Protein AF-A0A5N3CRX3-F1 (afdb_monomer)

Organism: Escherichia coli (NCBI:txid562)

Mean predicted aligned error: 18.5 Å

Radius of gyration: 30.63 Å; Cα contacts (8 Å, |Δi|>4): 43; chains: 1; bounding box: 86×37×60 Å

Foldseek 3Di:
DPPVVVVVVVVLVVVLVVCLAVQNAFQQRSCVVVVHHDDPPSRDRDYDPPDDPPVVVVVLVPDPHSPDPPDDPDDDDDDDDDDDDDDDDDPVVVVVVVVVVVVVPDD

Secondary structure (DSSP, 8-state):
-HHHHHHHHHHHHHHHHHHHHTTSS-HHHHHHHTTPPP-TTTTS---------HHHHHHHHTSSSTT---------------------S-HHHHHHHHHHHHHTS--

Structure (mmCIF, N/CA/C/O backbone):
data_AF-A0A5N3CRX3-F1
#
_entry.id   AF-A0A5N3CRX3-F1
#
loop_
_atom_site.group_PDB
_atom_site.id
_atom_site.type_symbol
_atom_site.label_atom_id
_atom_site.label_alt_id
_atom_site.label_comp_id
_atom_site.label_asym_id
_atom_site.label_entity_id
_atom_site.label_seq_id
_atom_site.pdbx_PDB_ins_code
_atom_site.Cartn_x
_atom_site.Cartn_y
_atom_site.Cartn_z
_atom_site.occupancy
_atom_site.B_iso_or_equiv
_atom_site.auth_seq_id
_atom_site.auth_comp_id
_atom_site.auth_asym_id
_atom_site.auth_atom_id
_atom_site.pdbx_PDB_model_num
ATOM 1 N N . VAL A 1 1 ? 27.254 7.819 -17.177 1.00 65.19 1 VAL A N 1
ATOM 2 C CA . VAL A 1 1 ? 25.912 7.563 -17.769 1.00 65.19 1 VAL A CA 1
ATOM 3 C C . VAL A 1 1 ? 24.919 6.931 -16.775 1.00 65.19 1 VAL A C 1
ATOM 5 O O . VAL A 1 1 ? 23.720 7.005 -16.986 1.00 65.19 1 VAL A O 1
ATOM 8 N N . THR A 1 2 ? 25.356 6.390 -15.634 1.00 62.72 2 THR A N 1
ATOM 9 C CA . THR A 1 2 ? 24.499 5.563 -14.758 1.00 62.72 2 THR A CA 1
ATOM 10 C C . THR A 1 2 ? 23.606 6.326 -13.763 1.00 62.72 2 THR A C 1
ATOM 12 O O . THR A 1 2 ? 22.619 5.773 -13.288 1.00 62.72 2 THR A O 1
ATOM 15 N N . THR A 1 3 ? 23.911 7.584 -13.429 1.00 71.88 3 THR A N 1
ATOM 16 C CA . THR A 1 3 ? 23.146 8.361 -12.428 1.00 71.88 3 THR A CA 1
ATOM 17 C C . THR A 1 3 ? 21.749 8.743 -12.919 1.00 71.88 3 THR A C 1
ATOM 19 O O . THR A 1 3 ? 20.799 8.708 -12.142 1.00 71.88 3 THR A O 1
ATOM 22 N N . LEU A 1 4 ? 21.608 9.042 -14.216 1.00 76.56 4 LEU A N 1
ATOM 23 C CA . LEU A 1 4 ? 20.340 9.480 -14.803 1.00 76.56 4 LEU A CA 1
ATOM 24 C C . LEU A 1 4 ? 19.291 8.356 -14.792 1.00 76.56 4 LEU A C 1
ATOM 26 O O . LEU A 1 4 ? 18.170 8.581 -14.353 1.00 76.56 4 LEU A O 1
ATOM 30 N N . LEU A 1 5 ? 19.683 7.127 -15.161 1.00 79.81 5 LEU A N 1
ATOM 31 C CA . LEU A 1 5 ? 18.803 5.951 -15.086 1.00 79.81 5 LEU A CA 1
ATOM 32 C C . LEU A 1 5 ? 18.367 5.621 -13.649 1.00 79.81 5 LEU A C 1
ATOM 34 O O . LEU A 1 5 ? 17.230 5.208 -13.426 1.00 79.81 5 LEU A O 1
ATOM 38 N N . ARG A 1 6 ? 19.257 5.799 -12.662 1.00 73.31 6 ARG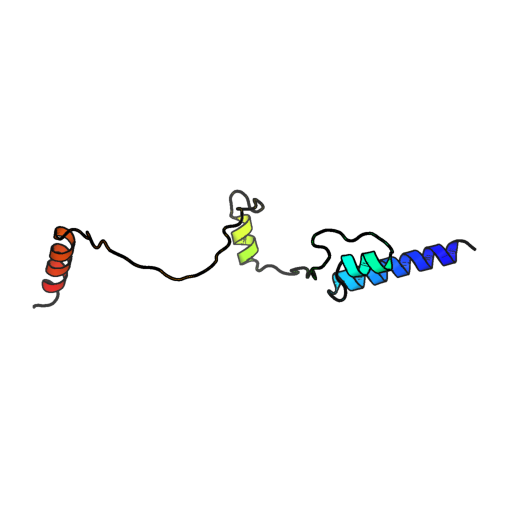 A N 1
ATOM 39 C CA . ARG A 1 6 ? 18.932 5.535 -11.249 1.00 73.31 6 ARG A CA 1
ATOM 40 C C . ARG A 1 6 ? 17.952 6.561 -10.680 1.00 73.31 6 ARG A C 1
ATOM 42 O O . ARG A 1 6 ? 16.984 6.160 -10.045 1.00 73.31 6 ARG A O 1
ATOM 49 N N . MET A 1 7 ? 18.158 7.853 -10.954 1.00 77.81 7 MET A N 1
ATOM 50 C CA . MET A 1 7 ? 17.218 8.904 -10.537 1.00 77.81 7 MET A CA 1
ATOM 51 C C . MET A 1 7 ? 15.847 8.762 -11.198 1.00 77.81 7 MET A C 1
ATOM 53 O O . MET A 1 7 ? 14.828 9.037 -10.565 1.00 77.81 7 MET A O 1
ATOM 57 N N . ASP A 1 8 ? 15.814 8.347 -12.464 1.00 86.19 8 ASP A N 1
ATOM 58 C CA . ASP A 1 8 ? 14.556 8.125 -13.172 1.00 86.19 8 ASP A CA 1
ATOM 59 C C . ASP A 1 8 ? 13.772 6.954 -12.561 1.00 86.19 8 ASP A C 1
ATOM 61 O O . ASP A 1 8 ? 12.580 7.071 -12.281 1.00 86.19 8 ASP A O 1
ATOM 65 N N . SER A 1 9 ? 14.474 5.869 -12.215 1.00 87.38 9 SER A N 1
ATOM 66 C CA . SER A 1 9 ? 13.886 4.711 -11.528 1.00 87.38 9 SER A CA 1
ATOM 67 C C . SER A 1 9 ? 13.314 5.074 -10.151 1.00 87.38 9 SER A C 1
ATOM 69 O O . SER A 1 9 ? 12.214 4.645 -9.803 1.00 87.38 9 SER A O 1
ATOM 71 N N . GLU A 1 10 ? 14.025 5.897 -9.373 1.00 90.75 10 GLU A N 1
ATOM 72 C CA . GLU A 1 10 ? 13.564 6.366 -8.060 1.00 90.75 10 GLU A CA 1
ATOM 73 C C . GLU A 1 10 ? 12.296 7.222 -8.174 1.00 90.75 10 GLU A C 1
ATOM 75 O O . GLU A 1 10 ? 11.302 6.961 -7.488 1.00 90.75 10 GLU A O 1
ATOM 80 N N . ARG A 1 11 ? 12.291 8.211 -9.082 1.00 92.94 11 ARG A N 1
ATOM 81 C CA . ARG A 1 11 ? 11.099 9.032 -9.341 1.00 92.94 11 ARG A CA 1
ATOM 82 C C . ARG A 1 11 ? 9.920 8.180 -9.782 1.00 92.94 11 ARG A C 1
ATOM 84 O O . ARG A 1 11 ? 8.822 8.367 -9.268 1.00 92.94 11 ARG A O 1
ATOM 91 N N . ARG A 1 12 ? 10.149 7.236 -10.694 1.00 92.31 12 ARG A N 1
ATOM 92 C CA . ARG A 1 12 ? 9.114 6.348 -11.223 1.00 92.31 12 ARG A CA 1
ATOM 93 C C . ARG A 1 12 ? 8.445 5.534 -10.119 1.00 92.31 12 ARG A C 1
ATOM 95 O O . ARG A 1 12 ? 7.217 5.535 -10.025 1.00 92.31 12 ARG A O 1
ATOM 102 N N . MET A 1 13 ? 9.236 4.908 -9.247 1.00 94.75 13 MET A N 1
ATOM 103 C CA . MET A 1 13 ? 8.694 4.109 -8.147 1.00 94.75 13 MET A CA 1
ATOM 104 C C . MET A 1 13 ? 7.948 4.974 -7.126 1.00 94.75 13 MET A C 1
ATOM 106 O O . MET A 1 13 ? 6.875 4.590 -6.660 1.00 94.75 13 MET A O 1
ATOM 110 N N . LYS A 1 14 ? 8.458 6.180 -6.838 1.00 94.81 14 LYS A N 1
ATOM 111 C CA . LYS A 1 14 ? 7.774 7.148 -5.973 1.00 94.81 14 LYS A CA 1
ATOM 112 C C . LYS A 1 14 ? 6.414 7.558 -6.543 1.00 94.81 14 LYS A C 1
ATOM 114 O O . LYS A 1 14 ? 5.417 7.482 -5.835 1.00 94.81 14 LYS A O 1
ATOM 119 N N . THR A 1 15 ? 6.349 7.926 -7.823 1.00 94.75 15 THR A N 1
ATOM 120 C CA . THR A 1 15 ? 5.093 8.320 -8.480 1.00 94.75 15 THR A CA 1
ATOM 121 C C . THR A 1 15 ? 4.058 7.196 -8.464 1.00 94.75 15 THR A C 1
ATOM 123 O O . THR A 1 15 ? 2.880 7.455 -8.220 1.00 94.75 15 THR A O 1
ATOM 126 N N . LEU A 1 16 ? 4.472 5.946 -8.692 1.00 94.12 16 LEU A N 1
ATOM 127 C CA . LEU A 1 16 ? 3.562 4.802 -8.608 1.00 94.12 16 LEU A CA 1
ATOM 128 C C . LEU A 1 16 ? 3.091 4.538 -7.175 1.00 94.12 16 LEU A C 1
ATOM 130 O O . LEU A 1 16 ? 1.902 4.303 -6.970 1.00 94.12 16 LEU A O 1
ATOM 134 N N . GLY A 1 17 ? 3.988 4.624 -6.190 1.00 92.44 17 GLY A N 1
ATOM 135 C CA . GLY A 1 17 ? 3.639 4.499 -4.775 1.00 92.44 17 GLY A CA 1
ATOM 136 C C . GLY A 1 17 ? 2.640 5.565 -4.320 1.00 92.44 17 GLY A C 1
ATOM 137 O O . GLY A 1 17 ? 1.646 5.237 -3.673 1.00 92.44 17 GLY A O 1
ATOM 138 N N . ASP A 1 18 ? 2.848 6.820 -4.723 1.00 93.44 18 ASP A N 1
ATOM 139 C CA . ASP A 1 18 ? 1.941 7.932 -4.425 1.00 93.44 18 ASP A CA 1
ATOM 140 C C . ASP A 1 18 ? 0.571 7.740 -5.095 1.00 93.44 18 ASP A C 1
ATOM 142 O O . ASP A 1 18 ? -0.463 7.998 -4.479 1.00 93.44 18 ASP A O 1
ATOM 146 N N . ALA A 1 19 ? 0.536 7.234 -6.331 1.00 91.31 19 ALA A N 1
ATOM 147 C CA . ALA A 1 19 ? -0.715 6.934 -7.024 1.00 91.31 19 ALA A CA 1
ATOM 148 C C . ALA A 1 19 ? -1.518 5.820 -6.328 1.00 91.31 19 ALA A C 1
ATOM 150 O O . ALA A 1 19 ? -2.734 5.947 -6.188 1.00 91.31 19 ALA A O 1
ATOM 151 N N . VAL A 1 20 ? -0.857 4.761 -5.847 1.00 90.94 20 VAL A N 1
ATOM 152 C CA . VAL A 1 20 ? -1.522 3.692 -5.078 1.00 90.94 20 VAL A CA 1
ATOM 153 C C . VAL A 1 20 ? -2.006 4.213 -3.724 1.00 90.94 20 VAL A C 1
ATOM 155 O O . VAL A 1 20 ? -3.148 3.972 -3.337 1.00 90.94 20 VAL A O 1
ATOM 158 N N . LYS A 1 21 ? -1.173 4.988 -3.021 1.00 88.88 21 LYS A N 1
ATOM 159 C CA . LYS A 1 21 ? -1.504 5.575 -1.715 1.00 88.88 21 LYS A CA 1
ATOM 160 C C . LYS A 1 21 ? -2.695 6.535 -1.778 1.00 88.88 21 LYS A C 1
ATOM 162 O O . LYS A 1 21 ? -3.510 6.554 -0.862 1.00 88.88 21 LYS A O 1
ATOM 167 N N . ASN A 1 22 ? -2.802 7.312 -2.853 1.00 88.56 22 ASN A N 1
ATOM 168 C CA . ASN A 1 22 ? -3.893 8.261 -3.073 1.00 88.56 22 ASN A CA 1
ATOM 169 C C . ASN A 1 22 ? -5.113 7.621 -3.750 1.00 88.56 22 ASN A C 1
ATOM 171 O O . ASN A 1 22 ? -5.957 8.340 -4.283 1.00 88.56 22 ASN A O 1
ATOM 175 N N . THR A 1 23 ? -5.217 6.286 -3.762 1.00 90.19 23 THR A N 1
ATOM 176 C CA . THR A 1 23 ? -6.335 5.538 -4.368 1.00 90.19 23 THR A CA 1
ATOM 177 C C . THR A 1 23 ? -6.573 5.831 -5.855 1.00 90.19 23 THR A C 1
ATOM 179 O O . THR A 1 23 ? -7.670 5.619 -6.359 1.00 90.19 23 THR A O 1
ATOM 182 N N . LEU A 1 24 ? -5.555 6.313 -6.576 1.00 90.94 24 LEU A N 1
ATOM 183 C CA . LEU A 1 24 ? -5.643 6.575 -8.015 1.00 90.94 24 LEU A CA 1
ATOM 184 C C . LEU A 1 24 ? -5.391 5.306 -8.838 1.00 90.94 24 LEU A C 1
ATOM 186 O O . LEU A 1 24 ? -5.939 5.164 -9.926 1.00 90.94 24 LEU A O 1
ATOM 190 N N . LEU A 1 25 ? -4.540 4.411 -8.333 1.00 92.69 25 LEU A N 1
ATOM 191 C CA . LEU A 1 25 ? -4.250 3.114 -8.939 1.00 92.69 25 LEU A CA 1
ATOM 192 C C . LEU A 1 25 ? -4.414 2.004 -7.912 1.00 92.69 25 LEU A C 1
ATOM 194 O O . LEU A 1 25 ? -4.065 2.155 -6.741 1.00 92.69 25 LEU A O 1
ATOM 198 N N . THR A 1 26 ? -4.866 0.851 -8.377 1.00 94.12 26 THR A N 1
ATOM 199 C CA . THR A 1 26 ? -4.762 -0.396 -7.624 1.00 94.12 26 THR A CA 1
ATOM 200 C C . THR A 1 26 ? -3.303 -0.880 -7.604 1.00 94.12 26 THR A C 1
ATOM 202 O O . THR A 1 26 ? -2.519 -0.575 -8.518 1.00 94.12 26 THR A O 1
ATOM 205 N N . PRO A 1 27 ? -2.891 -1.662 -6.590 1.00 93.06 27 PRO A N 1
ATOM 206 C CA . PRO A 1 27 ? -1.563 -2.270 -6.574 1.00 93.06 27 PRO A CA 1
ATOM 207 C C . PRO A 1 27 ? -1.227 -3.069 -7.845 1.00 93.06 27 PRO A C 1
ATOM 209 O O . PRO A 1 27 ? -0.097 -2.997 -8.329 1.00 93.06 27 PRO A O 1
ATOM 212 N N . ASN A 1 28 ? -2.183 -3.796 -8.429 1.00 94.81 28 ASN A N 1
ATOM 213 C CA . ASN A 1 28 ? -1.957 -4.590 -9.637 1.00 94.81 28 ASN A CA 1
ATOM 214 C C . ASN A 1 28 ? -1.800 -3.730 -10.895 1.00 94.81 28 ASN A C 1
ATOM 216 O O . ASN A 1 28 ? -0.984 -4.063 -11.755 1.00 94.81 28 ASN A O 1
ATOM 220 N N . GLU A 1 29 ? -2.481 -2.589 -10.991 1.00 94.19 29 GLU A N 1
ATOM 221 C CA . GLU A 1 29 ? -2.251 -1.634 -12.080 1.00 94.19 29 GLU A CA 1
ATOM 222 C C . GLU A 1 29 ? -0.850 -1.017 -12.013 1.00 94.19 29 GLU A C 1
ATOM 224 O O . GLU A 1 29 ? -0.189 -0.873 -13.046 1.00 94.19 29 GLU A O 1
ATOM 229 N N . ALA A 1 30 ? -0.358 -0.700 -10.811 1.00 94.31 30 ALA A N 1
ATOM 230 C CA . ALA A 1 30 ? 1.015 -0.235 -10.624 1.00 94.31 30 ALA A CA 1
ATOM 231 C C . ALA A 1 30 ? 2.038 -1.332 -10.973 1.00 94.31 30 ALA A C 1
ATOM 233 O O . ALA A 1 30 ? 2.988 -1.077 -11.714 1.00 94.31 30 ALA A O 1
ATOM 234 N N . ARG A 1 31 ? 1.809 -2.578 -10.532 1.00 95.44 31 ARG A N 1
ATOM 235 C CA . ARG A 1 31 ? 2.653 -3.742 -10.870 1.00 95.44 31 ARG A CA 1
ATOM 236 C C . ARG A 1 31 ? 2.696 -4.014 -12.369 1.00 95.44 31 ARG A C 1
ATOM 238 O O . ARG A 1 31 ? 3.771 -4.264 -12.905 1.00 95.44 31 ARG A O 1
ATOM 245 N N . LYS A 1 32 ? 1.563 -3.884 -13.062 1.00 96.00 32 LYS A N 1
ATOM 246 C CA . LYS A 1 32 ? 1.487 -4.033 -14.520 1.00 96.00 32 LYS A CA 1
ATOM 247 C C . LYS A 1 32 ? 2.381 -3.025 -15.243 1.00 96.00 32 LYS A C 1
ATOM 249 O O . LYS A 1 32 ? 3.049 -3.398 -16.201 1.00 96.00 32 LYS A O 1
ATOM 254 N N . ARG A 1 33 ? 2.443 -1.770 -14.779 1.00 93.75 33 ARG A N 1
ATOM 255 C CA . ARG A 1 33 ? 3.350 -0.751 -15.346 1.00 93.75 33 ARG A CA 1
ATOM 256 C C . ARG A 1 33 ? 4.819 -1.122 -15.154 1.00 93.75 33 ARG A C 1
ATOM 258 O O . ARG A 1 33 ? 5.640 -0.802 -16.004 1.00 93.75 33 ARG A O 1
ATOM 265 N N . GLU A 1 34 ? 5.138 -1.825 -14.077 1.00 94.56 34 GLU A N 1
ATOM 266 C CA . GLU A 1 34 ? 6.471 -2.360 -13.783 1.00 94.56 34 GLU A CA 1
ATOM 267 C C . GLU A 1 34 ? 6.753 -3.727 -14.435 1.00 94.56 34 GLU A C 1
ATOM 269 O O . GLU A 1 34 ? 7.798 -4.315 -14.177 1.00 94.56 34 GLU A O 1
ATOM 274 N N . ASN A 1 35 ? 5.854 -4.246 -15.283 1.00 94.38 35 ASN A N 1
ATOM 275 C CA . ASN A 1 35 ? 5.928 -5.604 -15.842 1.00 94.38 35 ASN A CA 1
ATOM 276 C C . ASN A 1 35 ? 6.039 -6.707 -14.769 1.00 94.38 35 ASN A C 1
ATOM 278 O O . ASN A 1 35 ? 6.619 -7.767 -15.002 1.00 94.38 35 ASN A O 1
ATOM 282 N N . LEU A 1 36 ? 5.475 -6.466 -13.585 1.00 93.44 36 LEU A N 1
ATOM 283 C CA . LEU A 1 36 ? 5.417 -7.430 -12.493 1.00 93.44 36 LEU A CA 1
ATOM 284 C C . LEU A 1 36 ? 4.101 -8.223 -12.555 1.00 93.44 36 LEU A C 1
ATOM 286 O O . LEU A 1 36 ? 3.057 -7.653 -12.887 1.00 93.44 36 LEU A O 1
ATOM 290 N N . PRO A 1 37 ? 4.108 -9.519 -12.192 1.00 93.69 37 PRO A N 1
ATOM 291 C CA . PRO A 1 37 ? 2.892 -10.327 -12.178 1.00 93.69 37 PRO A CA 1
ATOM 292 C C . PRO A 1 37 ? 1.897 -9.797 -11.131 1.00 93.69 37 PRO A C 1
ATOM 294 O O . PRO A 1 37 ? 2.338 -9.306 -10.085 1.00 93.69 37 PRO A O 1
ATOM 297 N N . PRO A 1 38 ? 0.577 -9.897 -11.360 1.00 94.25 38 PRO A N 1
ATOM 298 C CA . PRO A 1 38 ? -0.427 -9.479 -10.383 1.00 94.25 38 PRO A CA 1
ATOM 299 C C . PRO A 1 38 ? -0.370 -10.341 -9.114 1.00 94.25 38 PRO A C 1
ATOM 301 O O . PRO A 1 38 ? 0.105 -11.476 -9.134 1.00 94.25 38 PRO A O 1
ATOM 304 N N . LEU A 1 39 ? -0.862 -9.794 -8.004 1.00 91.56 39 LEU A N 1
ATOM 305 C CA . LEU A 1 39 ? -1.022 -10.500 -6.733 1.00 91.56 39 LEU A CA 1
ATOM 306 C C . LEU A 1 39 ? -2.493 -10.507 -6.313 1.00 91.56 39 LEU A C 1
ATOM 308 O O . LEU A 1 39 ? -3.246 -9.577 -6.612 1.00 91.56 39 LEU A O 1
ATOM 312 N N . ALA A 1 40 ? -2.902 -11.557 -5.601 1.00 87.25 40 ALA A N 1
ATOM 313 C CA . ALA A 1 40 ? -4.255 -11.665 -5.067 1.00 87.25 40 ALA A CA 1
ATOM 314 C C . ALA A 1 40 ? -4.563 -10.495 -4.114 1.00 87.25 40 ALA A C 1
ATOM 316 O O . ALA A 1 40 ? -3.728 -10.119 -3.294 1.00 87.25 40 ALA A O 1
ATOM 317 N N . GLY A 1 41 ? -5.757 -9.910 -4.244 1.00 84.94 41 GLY A N 1
ATOM 318 C CA . GLY A 1 41 ? -6.163 -8.712 -3.496 1.00 84.94 41 GLY A CA 1
ATOM 319 C C . GLY A 1 41 ? -5.608 -7.395 -4.053 1.00 84.94 41 GLY A C 1
ATOM 320 O O . GLY A 1 41 ? -6.067 -6.331 -3.659 1.00 84.94 41 GLY A O 1
ATOM 321 N N . GLY A 1 42 ? -4.685 -7.441 -5.018 1.00 87.06 42 GLY A N 1
ATOM 322 C CA . GLY A 1 42 ? -4.082 -6.248 -5.611 1.00 87.06 42 GLY A CA 1
ATOM 323 C C . GLY A 1 42 ? -4.986 -5.465 -6.569 1.00 87.06 42 GLY A C 1
ATOM 324 O O . GLY A 1 42 ? -4.557 -4.419 -7.037 1.00 87.06 42 GLY A O 1
ATOM 325 N N . ASP A 1 43 ? -6.200 -5.940 -6.857 1.00 89.12 43 ASP A N 1
ATOM 326 C CA . ASP A 1 43 ? -7.185 -5.249 -7.710 1.00 89.12 43 ASP A CA 1
ATOM 327 C C . ASP A 1 43 ? -8.131 -4.337 -6.909 1.00 89.12 43 ASP A C 1
ATOM 329 O O . ASP A 1 43 ? -9.002 -3.680 -7.475 1.00 89.12 43 ASP A O 1
ATOM 333 N N . ALA A 1 44 ? -7.981 -4.289 -5.583 1.00 86.38 44 ALA A N 1
ATOM 334 C CA . ALA A 1 44 ? -8.748 -3.399 -4.724 1.00 86.38 44 ALA A CA 1
ATOM 335 C C . ALA A 1 44 ? -8.025 -2.057 -4.527 1.00 86.38 44 ALA A C 1
ATOM 337 O O . ALA A 1 44 ? -6.802 -2.003 -4.371 1.00 86.38 44 ALA A O 1
ATOM 338 N N . LEU A 1 45 ? -8.794 -0.965 -4.486 1.00 84.56 45 LEU A N 1
ATOM 339 C CA . LEU A 1 45 ? -8.305 0.325 -4.001 1.00 84.56 45 LEU A CA 1
ATOM 340 C C . LEU A 1 45 ? -8.247 0.304 -2.468 1.00 84.56 45 LEU A C 1
ATOM 342 O O . LEU A 1 45 ? -9.190 -0.134 -1.810 1.00 84.56 45 LEU A O 1
ATOM 346 N N . TYR A 1 46 ? -7.148 0.804 -1.904 1.00 75.69 46 TYR A N 1
ATOM 347 C CA . TYR A 1 46 ? -6.912 0.836 -0.460 1.00 75.69 46 TYR A CA 1
ATOM 348 C C . TYR A 1 46 ? -6.856 2.272 0.050 1.00 75.69 46 TYR A C 1
ATOM 350 O O . TYR A 1 46 ? -6.032 3.052 -0.416 1.00 75.69 46 TYR A O 1
ATOM 358 N N . LEU A 1 47 ? -7.669 2.601 1.055 1.00 78.94 47 LEU A N 1
ATOM 359 C CA . LEU A 1 47 ? -7.615 3.892 1.739 1.00 78.94 47 LEU A CA 1
ATOM 360 C C . LEU A 1 47 ? -7.139 3.704 3.181 1.00 78.94 47 LEU A C 1
ATOM 362 O O . LEU A 1 47 ? -7.653 2.855 3.910 1.00 78.94 47 LEU A O 1
ATOM 366 N N . GLN A 1 48 ? -6.159 4.505 3.607 1.00 76.12 48 GLN A N 1
ATOM 367 C CA . GLN A 1 48 ? -5.727 4.508 5.002 1.00 76.12 48 GLN A CA 1
ATOM 368 C C . GLN A 1 48 ? -6.791 5.191 5.865 1.00 76.12 48 GLN A C 1
ATOM 370 O O . GLN A 1 48 ? -7.107 6.365 5.673 1.00 76.12 48 GLN A O 1
ATOM 375 N N . GLN A 1 49 ? -7.312 4.469 6.852 1.00 74.38 49 GLN A N 1
ATOM 376 C CA . GLN A 1 49 ? -8.203 5.018 7.868 1.00 74.38 49 GLN A CA 1
ATOM 377 C C . GLN A 1 49 ? -7.363 5.867 8.836 1.00 74.38 49 GLN A C 1
ATOM 379 O O . GLN A 1 49 ? -6.864 5.367 9.840 1.00 74.38 49 GLN A O 1
ATOM 384 N N . GLN A 1 50 ? -7.107 7.130 8.471 1.00 67.19 50 GLN A N 1
ATOM 385 C CA . GLN A 1 50 ? -6.137 7.984 9.173 1.00 67.19 50 GLN A CA 1
ATOM 386 C C . GLN A 1 50 ? -6.509 8.271 10.628 1.00 67.19 50 GLN A C 1
ATOM 388 O O . GLN A 1 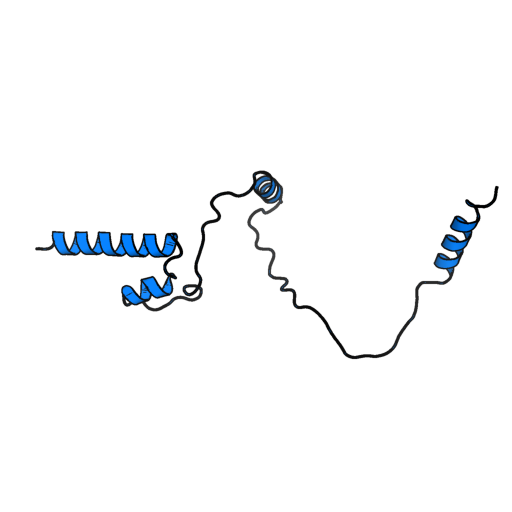50 ? -5.617 8.425 11.452 1.00 67.19 50 GLN A O 1
ATOM 393 N N . ASN A 1 51 ? -7.799 8.318 10.953 1.00 62.34 51 ASN A N 1
ATOM 394 C CA . ASN A 1 51 ? -8.261 8.629 12.297 1.00 62.34 51 ASN A CA 1
ATOM 395 C C . ASN A 1 51 ? -9.340 7.628 12.706 1.00 62.34 51 ASN A C 1
ATOM 397 O O . ASN A 1 51 ? -10.383 7.522 12.061 1.00 62.34 51 ASN A O 1
ATOM 401 N N . TYR A 1 52 ? -9.081 6.902 13.789 1.00 72.44 52 TYR A N 1
ATOM 402 C CA . TYR A 1 52 ? -10.111 6.184 14.531 1.00 72.44 52 TYR A CA 1
ATOM 403 C C . TYR A 1 52 ? -10.642 7.099 15.630 1.00 72.44 52 TYR A C 1
ATOM 405 O O . TYR A 1 52 ? -9.891 7.903 16.186 1.00 72.44 52 TYR A O 1
ATOM 413 N N . SER A 1 53 ? -11.928 6.985 15.965 1.00 77.25 53 SER A N 1
ATOM 414 C CA . SER A 1 53 ? -12.437 7.700 17.133 1.00 77.25 53 SER A CA 1
ATOM 415 C C . SER A 1 53 ? -11.743 7.177 18.393 1.00 77.25 53 SER A C 1
ATOM 417 O O . SER A 1 53 ? -11.480 5.979 18.516 1.00 77.25 53 SER A O 1
ATOM 419 N N . LEU A 1 54 ? -11.459 8.071 19.345 1.00 78.31 54 LEU A N 1
ATOM 420 C CA . LEU A 1 54 ? -10.866 7.685 20.630 1.00 78.31 54 LEU A CA 1
ATOM 421 C C . LEU A 1 54 ? -11.735 6.651 21.354 1.00 78.31 54 LEU A C 1
ATOM 423 O O . LEU A 1 54 ? -11.208 5.738 21.977 1.00 78.31 54 LEU A O 1
ATOM 427 N N . GLU A 1 55 ? -13.060 6.733 21.202 1.00 83.75 55 GLU A N 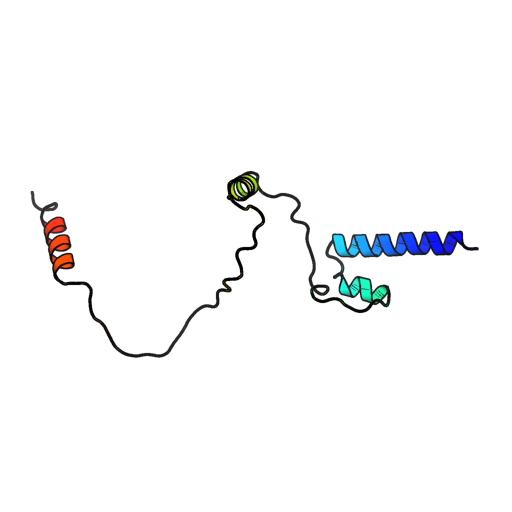1
ATOM 428 C CA . GLU A 1 55 ? -13.978 5.708 21.697 1.00 83.75 55 GLU A CA 1
ATOM 429 C C . GLU A 1 55 ? -13.794 4.356 21.002 1.00 83.75 55 GLU A C 1
ATOM 431 O O . GLU A 1 55 ? -13.838 3.326 21.667 1.00 83.75 55 GLU A O 1
ATOM 436 N N . ALA A 1 56 ? -13.585 4.322 19.682 1.00 80.62 56 ALA A N 1
ATOM 437 C CA . ALA A 1 56 ? -13.339 3.072 18.966 1.00 80.62 56 ALA A CA 1
ATOM 438 C C . ALA A 1 56 ? -11.989 2.457 19.354 1.00 80.62 56 ALA A C 1
ATOM 440 O O . ALA A 1 56 ? -11.912 1.242 19.514 1.00 80.62 56 ALA A O 1
ATOM 441 N N . LEU A 1 57 ? -10.957 3.282 19.562 1.00 80.69 57 LEU A N 1
ATOM 442 C CA . LEU A 1 57 ? -9.668 2.835 20.096 1.00 80.69 57 LEU A CA 1
ATOM 443 C C . LEU A 1 57 ? -9.820 2.312 21.526 1.00 80.69 57 LEU A C 1
ATOM 445 O O . LEU A 1 57 ? -9.418 1.191 21.798 1.00 80.69 57 LEU A O 1
ATOM 449 N N . SER A 1 58 ? -10.502 3.051 22.402 1.00 84.69 58 SER A N 1
ATOM 450 C CA . SER A 1 58 ? -10.773 2.630 23.780 1.00 84.69 58 SER A CA 1
ATOM 451 C C . SER A 1 58 ? -11.555 1.316 23.838 1.00 84.69 58 SER A C 1
ATOM 453 O O . SER A 1 58 ? -11.177 0.412 24.575 1.00 84.69 58 SER A O 1
ATOM 455 N N . ARG A 1 59 ? -12.606 1.160 23.023 1.00 84.88 59 ARG A N 1
ATOM 456 C CA . ARG A 1 59 ? -13.397 -0.080 22.950 1.00 84.88 59 ARG A CA 1
ATOM 457 C C . ARG A 1 59 ? -12.629 -1.241 22.329 1.00 84.88 59 ARG A C 1
ATOM 459 O O . ARG A 1 59 ? -12.931 -2.386 22.650 1.00 84.88 59 ARG A O 1
ATOM 466 N N . ARG A 1 60 ? -11.697 -0.973 21.410 1.00 84.88 60 ARG A N 1
ATOM 467 C CA . ARG A 1 60 ? -10.808 -1.994 20.848 1.00 84.88 60 ARG A CA 1
ATOM 468 C C . ARG A 1 60 ? -9.810 -2.445 21.908 1.00 84.88 60 ARG A C 1
ATOM 470 O O . ARG A 1 60 ? -9.721 -3.637 22.153 1.00 84.88 60 ARG A O 1
ATOM 477 N N . ASP A 1 61 ? -9.137 -1.500 22.552 1.00 82.50 61 ASP A N 1
ATOM 478 C CA . ASP A 1 61 ? -8.047 -1.743 23.498 1.00 82.50 61 ASP A CA 1
ATOM 479 C C . ASP A 1 61 ? -8.549 -2.264 24.862 1.00 82.50 61 ASP A C 1
ATOM 481 O O . ASP A 1 61 ? -7.790 -2.884 25.595 1.00 82.50 61 ASP A O 1
ATOM 485 N N . ALA A 1 62 ? -9.835 -2.078 25.191 1.00 85.50 62 ALA A N 1
ATOM 486 C CA . ALA A 1 62 ? -10.490 -2.685 26.355 1.00 85.50 62 ALA A CA 1
ATOM 487 C C . ALA A 1 62 ? -10.820 -4.182 26.181 1.00 85.50 62 ALA A C 1
ATOM 489 O O . ALA A 1 62 ? -11.316 -4.811 27.117 1.00 85.50 62 ALA A O 1
ATOM 490 N N . ARG A 1 63 ? -10.603 -4.754 24.989 1.00 84.88 63 ARG A N 1
ATOM 491 C CA . ARG A 1 63 ? -10.773 -6.193 24.745 1.00 84.88 63 ARG A CA 1
ATOM 492 C C . ARG A 1 63 ? -9.555 -6.960 25.242 1.00 84.88 63 ARG A C 1
ATOM 494 O O . ARG A 1 63 ? -8.443 -6.448 25.227 1.00 84.88 63 ARG A O 1
ATOM 501 N N . GLU A 1 64 ? -9.778 -8.215 25.615 1.00 81.31 64 GLU A N 1
ATOM 502 C CA . GLU A 1 64 ? -8.724 -9.136 26.055 1.00 81.31 64 GLU A CA 1
ATOM 503 C C . GLU A 1 64 ? -7.682 -9.436 24.963 1.00 81.31 64 GLU A C 1
ATOM 505 O O . GLU A 1 64 ? -6.495 -9.518 25.265 1.00 81.31 64 GLU A O 1
ATOM 510 N N . ASP A 1 65 ? -8.106 -9.510 23.696 1.00 82.62 65 ASP A N 1
ATOM 511 C CA . ASP A 1 65 ? -7.218 -9.546 22.532 1.00 82.62 65 ASP A CA 1
ATOM 512 C C . ASP A 1 65 ? -7.692 -8.530 21.466 1.00 82.62 65 ASP A C 1
ATOM 514 O O . ASP A 1 65 ? -8.589 -8.820 20.664 1.00 82.62 65 ASP A O 1
ATOM 518 N N . PRO A 1 66 ? -7.136 -7.304 21.458 1.00 71.25 66 PRO A N 1
ATOM 519 C CA . PRO A 1 66 ? -7.567 -6.213 20.579 1.00 71.25 66 PRO A CA 1
ATOM 520 C C . PRO A 1 66 ? -7.262 -6.438 19.089 1.00 71.25 66 PRO A C 1
ATOM 522 O O . PRO A 1 66 ? -7.749 -5.668 18.253 1.00 71.25 66 PRO A O 1
ATOM 525 N N . PHE A 1 67 ? -6.476 -7.465 18.743 1.00 79.06 67 PHE A N 1
ATOM 526 C CA . PHE A 1 67 ? -6.043 -7.749 17.372 1.00 79.06 67 PHE A CA 1
ATOM 527 C C . PHE A 1 67 ? -6.391 -9.163 16.889 1.00 79.06 67 PHE A C 1
ATOM 529 O O . PHE A 1 67 ? -6.180 -9.460 15.709 1.00 79.06 67 PHE A O 1
ATOM 536 N N . ALA A 1 68 ? -6.970 -10.017 17.740 1.00 80.62 68 ALA A N 1
ATOM 537 C CA . ALA A 1 68 ? -7.520 -11.297 17.312 1.00 80.62 68 ALA A CA 1
ATOM 538 C C . ALA A 1 68 ? -8.595 -11.103 16.231 1.00 80.62 68 ALA A C 1
ATOM 540 O O . ALA A 1 68 ? -9.597 -10.407 16.413 1.00 80.62 68 ALA A O 1
ATOM 541 N N . SER A 1 69 ? -8.406 -11.763 15.088 1.00 62.31 69 SER A N 1
ATOM 542 C CA . SER A 1 69 ? -9.431 -11.855 14.053 1.00 62.31 69 SER A CA 1
ATOM 543 C C . SER A 1 69 ? -10.509 -12.834 14.519 1.00 62.31 69 SER A C 1
ATOM 545 O O . SER A 1 69 ? -10.349 -14.048 14.398 1.00 62.31 69 SER A O 1
ATOM 547 N N . SER A 1 70 ? -11.620 -12.331 15.057 1.00 62.12 70 SER A N 1
ATOM 548 C CA . SER A 1 70 ? -12.832 -13.140 15.164 1.00 62.12 70 SER A CA 1
ATOM 549 C C . SER A 1 70 ? -13.335 -13.412 13.744 1.00 62.12 70 SER A C 1
ATOM 551 O O . SER A 1 70 ? -13.715 -12.505 13.004 1.00 62.12 70 SER A O 1
ATOM 553 N N . GLY A 1 71 ? -13.215 -14.671 13.322 1.00 51.12 71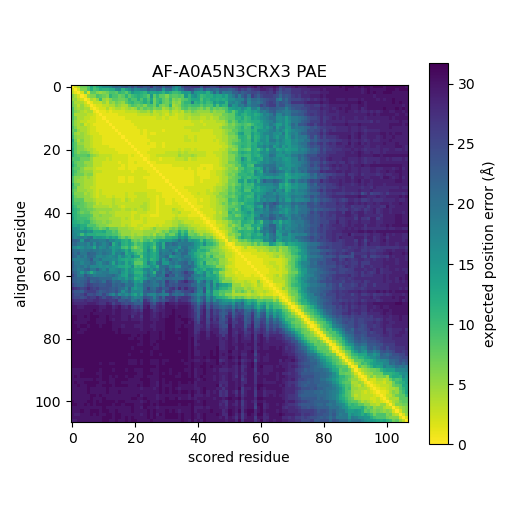 GLY A N 1
ATOM 554 C CA . GLY A 1 71 ? -13.498 -15.114 11.963 1.00 51.12 71 GLY A CA 1
ATOM 555 C C . GLY A 1 71 ? -14.877 -14.686 11.449 1.00 51.12 71 GLY A C 1
ATOM 556 O O . GLY A 1 71 ? -15.844 -14.586 12.199 1.00 51.12 71 GLY A O 1
ATOM 557 N N . LYS A 1 72 ? -14.940 -14.459 10.130 1.00 47.97 72 LYS A N 1
ATOM 558 C CA . LYS A 1 72 ? -16.155 -14.256 9.327 1.00 47.97 72 LYS A CA 1
ATOM 559 C C . LYS A 1 72 ? -17.349 -15.072 9.846 1.00 47.97 72 LYS A C 1
ATOM 561 O O . LYS A 1 72 ? -17.405 -16.279 9.631 1.00 47.97 72 LYS 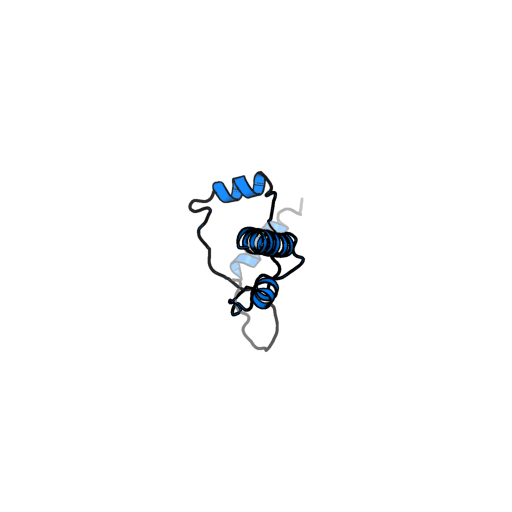A O 1
ATOM 566 N N . THR A 1 73 ? -18.380 -14.394 10.330 1.00 38.38 73 THR A N 1
ATOM 567 C CA . THR A 1 73 ? -19.760 -14.773 10.017 1.00 38.38 73 THR A CA 1
ATOM 568 C C . THR A 1 73 ? -20.251 -13.811 8.943 1.00 38.38 73 THR A C 1
ATOM 570 O O . THR A 1 73 ? -20.589 -12.658 9.194 1.00 38.38 73 THR A O 1
ATOM 573 N N . ALA A 1 74 ? -20.191 -14.273 7.693 1.00 43.47 74 ALA A N 1
ATOM 574 C CA . ALA A 1 74 ? -20.851 -13.607 6.584 1.00 43.47 74 ALA A CA 1
ATOM 575 C C . ALA A 1 74 ? -22.365 -13.738 6.779 1.00 43.47 74 ALA A C 1
ATOM 577 O O . ALA A 1 74 ? -22.887 -14.842 6.924 1.00 43.47 74 ALA A O 1
ATOM 578 N N . SER A 1 75 ? -23.062 -12.611 6.785 1.00 54.19 75 SER A N 1
ATOM 579 C CA . SER A 1 75 ? -24.507 -12.555 6.619 1.00 54.19 75 SER A CA 1
ATOM 580 C C . SER A 1 75 ? -24.873 -12.784 5.150 1.00 54.19 75 SER A C 1
ATOM 582 O O . SER A 1 75 ? -24.258 -12.201 4.260 1.00 54.19 75 SER A O 1
ATOM 584 N N . VAL A 1 76 ? -25.921 -13.573 4.893 1.00 46.94 76 VAL A N 1
ATOM 585 C CA . VAL A 1 76 ? -26.791 -13.392 3.717 1.00 46.94 76 VAL A CA 1
ATOM 586 C C . VAL A 1 76 ? -28.259 -13.557 4.165 1.00 46.94 76 VAL A C 1
ATOM 588 O O . VAL A 1 76 ? -28.546 -14.485 4.924 1.00 46.94 76 VAL A O 1
ATOM 591 N N . PRO A 1 77 ? -29.179 -12.660 3.751 1.00 47.97 77 PRO A N 1
ATOM 592 C CA . PRO A 1 77 ? -30.592 -12.660 4.150 1.00 47.97 77 PRO A CA 1
ATOM 593 C C . PRO A 1 77 ? -31.555 -13.469 3.234 1.00 47.97 77 PRO A C 1
ATOM 595 O O . PRO A 1 77 ? -31.440 -13.419 2.017 1.00 47.97 77 PRO A O 1
ATOM 598 N N . GLN A 1 78 ? -32.540 -14.114 3.891 1.00 39.69 78 GLN A N 1
ATOM 599 C CA . GLN A 1 78 ? -33.993 -14.316 3.616 1.00 39.69 78 GLN A CA 1
ATOM 600 C C . GLN A 1 78 ? -34.585 -15.143 2.421 1.00 39.69 78 GLN A C 1
ATOM 602 O O . GLN A 1 78 ? -34.329 -14.853 1.261 1.00 39.69 78 GLN A O 1
ATOM 607 N N . ALA A 1 79 ? -35.572 -16.006 2.794 1.00 42.84 79 ALA A N 1
ATOM 608 C CA . ALA A 1 79 ? -36.774 -16.550 2.081 1.00 42.84 79 ALA A CA 1
ATOM 609 C C . ALA A 1 79 ? -36.611 -17.730 1.078 1.00 42.84 79 ALA A C 1
ATOM 611 O O . ALA A 1 79 ? -35.714 -17.688 0.255 1.00 42.84 79 ALA A O 1
ATOM 612 N N . VAL A 1 80 ? -37.441 -18.794 0.976 1.00 41.97 80 VAL A N 1
ATOM 613 C CA . VAL A 1 80 ? -38.710 -19.304 1.577 1.00 41.97 80 VAL A CA 1
ATOM 614 C C . VAL A 1 80 ? -38.912 -20.778 1.130 1.00 41.97 80 VAL A C 1
ATOM 616 O O . VAL A 1 80 ? -38.622 -21.077 -0.023 1.00 41.97 80 VAL A O 1
ATOM 619 N N . ALA A 1 81 ? -39.480 -21.663 1.968 1.00 36.16 81 ALA A N 1
ATOM 620 C CA . ALA A 1 81 ? -40.413 -22.748 1.577 1.00 36.16 81 ALA A CA 1
ATOM 621 C C . ALA A 1 81 ? -40.972 -23.466 2.826 1.00 36.16 81 ALA A C 1
ATOM 623 O O . ALA A 1 81 ? -40.242 -23.745 3.770 1.00 36.16 81 ALA A O 1
ATOM 624 N N . ALA A 1 82 ? -42.283 -23.701 2.830 1.00 42.31 82 ALA A N 1
ATOM 625 C CA . ALA A 1 82 ? -43.145 -24.013 3.970 1.00 42.31 82 ALA A CA 1
ATOM 626 C C . ALA A 1 82 ? -43.094 -25.467 4.485 1.00 42.31 82 ALA A C 1
ATOM 628 O O . ALA A 1 82 ? -42.964 -26.388 3.687 1.00 42.31 82 ALA A O 1
ATOM 629 N N . SER A 1 83 ? -43.361 -25.671 5.784 1.00 37.31 83 SER A N 1
ATOM 630 C CA . SER A 1 83 ? -44.621 -26.258 6.301 1.00 37.31 83 SER A CA 1
ATOM 631 C C . SER A 1 83 ? -44.467 -26.834 7.726 1.00 37.31 83 SER A C 1
ATOM 633 O O . SER A 1 83 ? -43.514 -27.547 8.012 1.00 37.31 83 SER A O 1
ATOM 635 N N . ASP A 1 84 ? -45.469 -26.512 8.555 1.00 38.81 84 ASP A N 1
ATOM 636 C CA . ASP A 1 84 ? -45.992 -27.203 9.747 1.00 38.81 84 ASP A CA 1
ATOM 637 C C . ASP A 1 84 ? -45.175 -27.360 11.043 1.00 38.81 84 ASP A C 1
ATOM 639 O O . ASP A 1 84 ? -44.144 -28.022 11.101 1.00 38.81 84 ASP A O 1
ATOM 643 N N . GLY A 1 85 ? -45.764 -26.862 12.147 1.00 34.94 85 GLY A N 1
ATOM 644 C CA . GLY A 1 85 ? -45.448 -27.349 13.497 1.00 34.94 85 GLY A CA 1
ATOM 645 C C . GLY A 1 85 ? -45.529 -26.357 14.664 1.00 34.94 85 GLY A C 1
ATOM 646 O O . GLY A 1 85 ? -44.603 -26.300 15.465 1.00 34.94 85 GLY A O 1
ATOM 647 N N . ASN A 1 86 ? -46.617 -25.594 14.821 1.00 45.06 86 ASN A N 1
ATOM 648 C CA . ASN A 1 86 ? -46.879 -24.828 16.051 1.00 45.06 86 ASN A CA 1
ATOM 649 C C . ASN A 1 86 ? -47.093 -25.756 17.273 1.00 45.06 86 ASN A C 1
ATOM 651 O O . ASN A 1 86 ? -48.138 -26.398 17.368 1.00 45.06 86 ASN A O 1
ATOM 655 N N . LYS A 1 87 ? -46.154 -25.768 18.232 1.00 40.78 87 LYS A N 1
ATOM 656 C CA . LYS A 1 87 ? -46.309 -26.082 19.680 1.00 40.78 87 LYS A CA 1
ATOM 657 C C . LYS A 1 87 ? -44.933 -25.862 20.346 1.00 40.78 87 LYS A C 1
ATOM 659 O O . LYS A 1 87 ? -43.947 -26.339 19.816 1.00 40.78 87 LYS A O 1
ATOM 664 N N . ALA A 1 88 ? -44.738 -25.196 21.478 1.00 46.00 88 ALA A N 1
ATOM 665 C CA . ALA A 1 88 ? -45.646 -24.744 22.513 1.00 46.00 88 ALA A CA 1
ATOM 666 C C . ALA A 1 88 ? -44.964 -23.617 23.316 1.00 46.00 88 ALA A C 1
ATOM 668 O O . ALA A 1 88 ? -43.871 -23.807 23.841 1.00 46.00 88 ALA A O 1
ATOM 669 N N . ILE A 1 89 ? -45.635 -22.473 23.442 1.00 52.50 89 ILE A N 1
ATOM 670 C CA . ILE A 1 89 ? -45.569 -21.684 24.674 1.00 52.50 89 ILE A CA 1
ATOM 671 C C . ILE A 1 89 ? -46.565 -22.333 25.634 1.00 52.50 89 ILE A C 1
ATOM 673 O O . ILE A 1 89 ? -47.715 -22.587 25.274 1.00 52.50 89 ILE A O 1
ATOM 677 N N . THR A 1 90 ? -46.090 -22.717 26.808 1.00 57.41 90 THR A N 1
ATOM 678 C CA . THR A 1 90 ? -46.859 -23.438 27.821 1.00 57.41 90 THR A CA 1
ATOM 679 C C . THR A 1 90 ? -47.973 -22.561 28.397 1.00 57.41 90 THR A C 1
ATOM 681 O O . THR A 1 90 ? -47.756 -21.426 28.811 1.00 57.41 90 THR A O 1
ATOM 684 N N . GLU A 1 91 ? -49.182 -23.121 28.428 1.00 55.00 91 GLU A N 1
ATOM 685 C CA . GLU A 1 91 ? -50.460 -22.495 28.808 1.00 55.00 91 GLU A CA 1
ATOM 686 C C . GLU A 1 91 ? -50.449 -21.876 30.222 1.00 55.00 91 GLU A C 1
ATOM 688 O O . GLU A 1 91 ? -51.141 -20.897 30.493 1.00 55.00 91 GLU A O 1
ATOM 693 N N . THR A 1 92 ? -49.564 -22.362 31.094 1.00 55.34 92 THR A N 1
ATOM 694 C CA . THR A 1 92 ? -49.376 -21.879 32.468 1.00 55.34 92 THR A CA 1
ATOM 695 C C . THR A 1 92 ? -48.815 -20.455 32.551 1.00 55.34 92 THR A C 1
ATOM 697 O O . THR A 1 92 ? -49.107 -19.727 33.499 1.00 55.34 92 THR A O 1
ATOM 700 N N . GLU A 1 93 ? -48.015 -20.030 31.572 1.00 54.09 93 GLU A N 1
ATOM 701 C CA . GLU A 1 93 ? -47.349 -18.719 31.601 1.00 54.09 93 GLU A CA 1
ATOM 702 C C . GLU A 1 93 ? -48.266 -17.608 31.078 1.00 54.09 93 GLU A C 1
ATOM 704 O O . GLU A 1 93 ? -48.235 -16.477 31.567 1.00 54.09 93 GLU A O 1
ATOM 709 N N . HIS A 1 94 ? -49.148 -17.937 30.133 1.00 55.31 94 HIS A N 1
ATOM 710 C CA . HIS A 1 94 ? -50.068 -16.969 29.547 1.00 55.31 94 HIS A CA 1
ATOM 711 C C . HIS A 1 94 ? -51.184 -16.570 30.531 1.00 55.31 94 HIS A C 1
ATOM 713 O O . HIS A 1 94 ? -51.571 -15.399 30.590 1.00 55.31 94 HIS A O 1
ATOM 719 N N . ASP A 1 95 ? -51.650 -17.508 31.362 1.00 55.38 95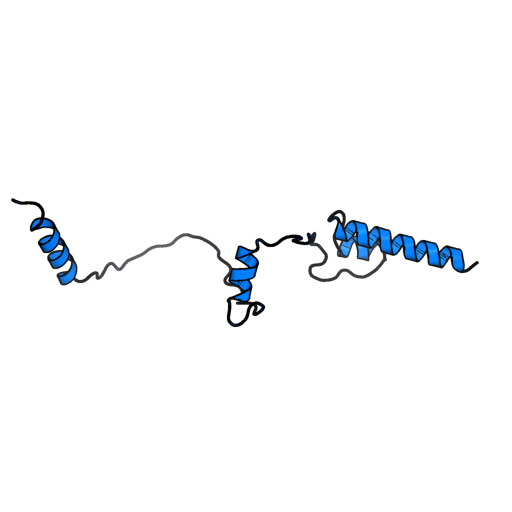 ASP A N 1
ATOM 720 C CA . ASP A 1 95 ? -52.661 -17.233 32.389 1.00 55.38 95 ASP A CA 1
ATOM 721 C C . ASP A 1 95 ? -52.108 -16.431 33.576 1.00 55.38 95 ASP A C 1
ATOM 723 O O . ASP A 1 95 ? -52.786 -15.525 34.071 1.00 55.38 95 ASP A O 1
ATOM 727 N N . ALA A 1 96 ? -50.853 -16.665 33.975 1.00 60.31 96 ALA A N 1
ATOM 728 C CA . ALA A 1 96 ? -50.193 -15.875 35.016 1.00 60.31 96 ALA A CA 1
ATOM 729 C C . ALA A 1 96 ? -50.005 -14.406 34.590 1.00 60.31 96 ALA A C 1
ATOM 731 O O . ALA A 1 96 ? -50.301 -13.483 35.354 1.00 60.31 96 ALA A O 1
ATOM 732 N N . VAL A 1 97 ? -49.594 -14.175 33.339 1.00 62.62 97 VAL A N 1
ATOM 733 C CA . VAL A 1 97 ? -49.429 -12.823 32.778 1.00 62.62 97 VAL A CA 1
ATOM 734 C C . VAL A 1 97 ? -50.780 -12.116 32.629 1.00 62.62 97 VAL A C 1
ATOM 736 O O . VAL A 1 97 ? -50.900 -10.925 32.929 1.00 62.62 97 VAL A O 1
ATOM 739 N N . LYS A 1 98 ? -51.837 -12.847 32.251 1.00 64.56 98 LYS A N 1
ATOM 740 C CA . LYS A 1 98 ? -53.194 -12.296 32.115 1.00 64.56 98 LYS A CA 1
ATOM 741 C C . LYS A 1 98 ? -53.849 -11.967 33.462 1.00 64.56 98 LYS A C 1
ATOM 743 O O . LYS A 1 98 ? -54.617 -11.005 33.539 1.00 64.56 98 LYS A O 1
ATOM 748 N N . ALA A 1 99 ? -53.544 -12.724 34.518 1.00 61.78 99 ALA A N 1
ATOM 749 C CA . ALA A 1 99 ? -54.032 -12.465 35.873 1.00 61.78 99 ALA A CA 1
ATOM 750 C C . ALA A 1 99 ? -53.358 -11.235 36.509 1.00 61.78 99 ALA A C 1
ATOM 752 O O . ALA A 1 99 ? -54.048 -10.383 37.072 1.00 61.78 99 ALA A O 1
ATOM 753 N N . MET A 1 100 ? -52.040 -11.083 36.337 1.00 61.75 100 MET A N 1
ATOM 754 C CA . MET A 1 100 ? -51.274 -9.929 36.834 1.00 61.75 100 MET A CA 1
ATOM 755 C C . MET A 1 100 ? -51.742 -8.605 36.208 1.00 61.75 100 MET A C 1
ATOM 757 O O . MET A 1 100 ? -51.873 -7.598 36.900 1.00 61.75 100 MET A O 1
ATOM 761 N N . PHE A 1 101 ? -52.060 -8.608 34.909 1.00 58.91 101 PHE A N 1
ATOM 762 C CA . PHE A 1 101 ? -52.454 -7.392 34.187 1.00 58.91 101 PHE A CA 1
ATOM 763 C C . PHE A 1 101 ? -53.898 -6.940 34.460 1.00 58.91 101 PHE A C 1
ATOM 765 O O . PHE A 1 101 ? -54.231 -5.772 34.275 1.00 58.91 101 PHE A O 1
ATOM 772 N N . ARG A 1 102 ? -54.784 -7.845 34.902 1.00 61.66 102 ARG A N 1
ATOM 773 C CA . ARG A 1 102 ? -56.167 -7.495 35.279 1.00 61.66 102 ARG A CA 1
ATOM 774 C C . ARG A 1 102 ? -56.292 -6.981 36.714 1.00 61.66 102 ARG A C 1
ATOM 776 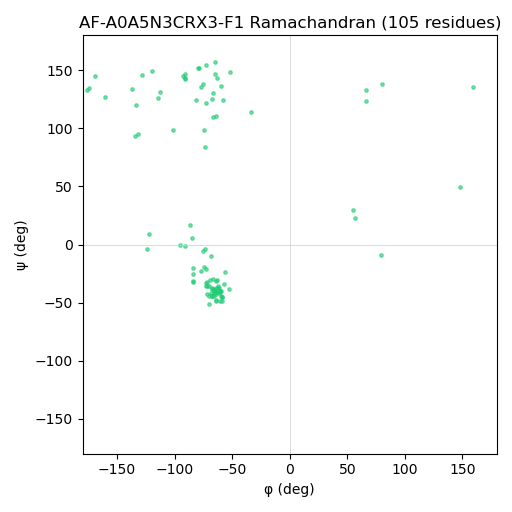O O . ARG A 1 102 ? -57.230 -6.237 36.987 1.00 61.66 102 ARG A O 1
ATOM 783 N N . GLY A 1 103 ? -55.374 -7.353 37.609 1.00 54.38 103 GLY A N 1
ATOM 784 C CA . GLY A 1 103 ? -55.391 -6.922 39.012 1.00 54.38 103 GLY A CA 1
ATOM 785 C C . GLY A 1 103 ? -55.009 -5.454 39.231 1.00 54.38 103 GLY A C 1
ATOM 786 O O . GLY A 1 103 ? -55.385 -4.875 40.241 1.00 54.38 103 GLY A O 1
ATOM 787 N N . THR A 1 104 ? -54.313 -4.827 38.282 1.00 57.66 104 THR A N 1
ATOM 788 C CA . THR A 1 104 ? -53.786 -3.455 38.411 1.00 57.66 104 THR A CA 1
ATOM 789 C C . THR A 1 104 ? -54.691 -2.374 37.809 1.00 57.66 104 THR A C 1
ATOM 791 O O . THR A 1 104 ? -54.364 -1.193 37.882 1.00 57.66 104 THR A O 1
ATOM 794 N N . LEU A 1 105 ? -55.839 -2.751 37.229 1.00 57.34 105 LEU A N 1
ATOM 795 C CA . LEU A 1 105 ? -56.718 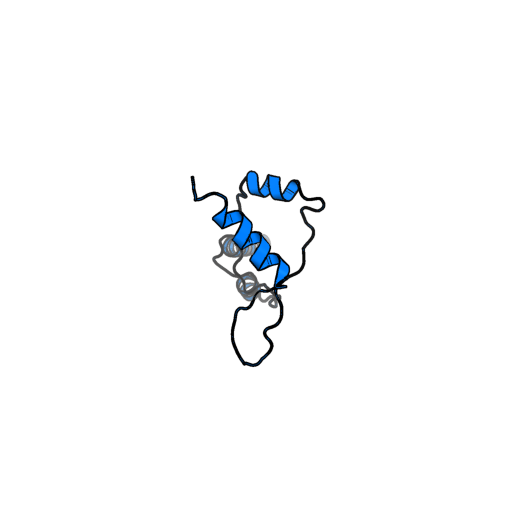-1.846 36.470 1.00 57.34 105 LEU A CA 1
ATOM 796 C C . LEU A 1 105 ? -58.160 -1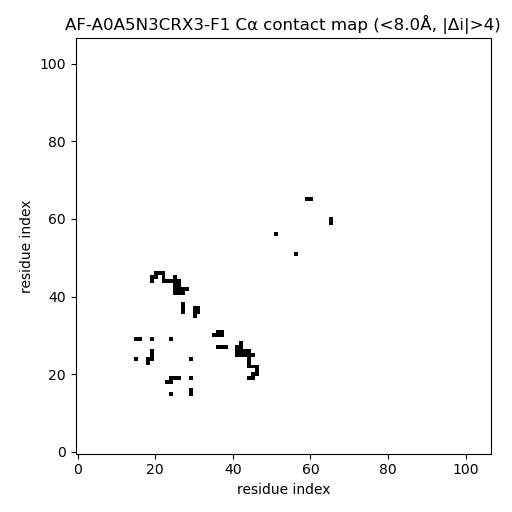.756 36.992 1.00 57.34 105 LEU A C 1
ATOM 798 O O . LEU A 1 105 ? -59.006 -1.140 36.341 1.00 57.34 105 LEU A O 1
ATOM 802 N N . LYS A 1 106 ? -58.477 -2.320 38.164 1.00 54.72 106 LYS A N 1
ATOM 803 C CA . LYS A 1 106 ? -59.801 -2.129 38.772 1.00 54.72 106 LYS A CA 1
ATOM 804 C C . LYS A 1 106 ? -59.711 -1.797 40.262 1.00 54.72 106 LYS A C 1
ATOM 806 O O . LYS A 1 106 ? -59.816 -2.691 41.094 1.00 54.72 106 LYS A O 1
ATOM 811 N N . LYS A 1 107 ? -59.711 -0.480 40.501 1.00 46.22 107 LYS A N 1
ATOM 812 C CA . LYS A 1 107 ? -59.996 0.242 41.752 1.00 46.22 107 LYS A CA 1
ATOM 813 C C . LYS A 1 107 ? -58.818 0.467 42.693 1.00 46.22 107 LYS A C 1
ATOM 815 O O . LYS A 1 107 ? -58.216 -0.524 43.146 1.00 46.22 107 LYS A O 1
#

Solvent-accessible surface area (backbone atoms only — not comparable to full-atom values): 7023 Å² total; per-residue (Å²): 128,66,66,63,62,51,54,50,50,53,53,51,53,49,54,45,51,51,33,28,64,69,52,73,34,25,56,28,61,48,29,50,77,70,74,41,82,74,54,92,76,21,83,48,71,55,77,80,80,84,73,74,54,70,66,57,49,52,62,36,65,72,40,97,61,63,78,66,79,80,72,88,79,81,84,83,88,86,90,87,87,91,84,88,76,96,78,78,83,63,72,72,58,58,52,52,55,55,52,60,64,57,67,79,74,69,132

Sequence (107 aa):
VTTLLRMDSERRMKTLGDAVKNTLLTPNEARKRENLPPLAGGDALYLQQQNYSLEALSRRDAREDPFASSGKTASVPQAVAASDGNKAITETEHDAVKAMFRGTLKK

pLDDT: mean 72.79, std 18.67, range [34.94, 96.0]